Protein AF-A0A2G9TLW1-F1 (afdb_monomer_lite)

InterPro domains:
  IPR011009 Protein kinase-like domain superfamily [SSF56112] (31-68)
  IPR016137 RGS domain [PS50132] (1-28)
  IPR036305 RGS domain superfamily [SSF48097] (3-37)

Organism: Teladorsagia circumcincta (NCBI:txid45464)

Secondary structure (DSSP, 8-state):
-HHHHHHHHIIIIIHHHHHTSHHHHHHHHHHHHHHT----GGGEEEEEEEEEETTEEEEEEEETTT---

Sequence (69 aa):
RYVVEICDQLKGDIFQKFLESDKFTRFCQWKNLELNMQLTMNDFSVHRIIGRGGFGEVYGCRKADTGKM

Foldseek 3Di:
DVVVVVVVVCPPPVVVVCCVDVVVVVVVVVVVVVVPDDDDCVQKAWDDWPDDDPPDTDTDIAGNPPRHD

pLDDT: mean 97.11, std 2.78, range [77.94, 98.75]

Radius of gyration: 20.75 Å; chains: 1; bounding box: 40×30×49 Å

Structure (mmCIF, N/CA/C/O backbone):
data_AF-A0A2G9TLW1-F1
#
_entry.id   AF-A0A2G9TLW1-F1
#
loop_
_atom_site.group_PDB
_atom_site.id
_atom_site.type_symbol
_atom_site.label_atom_id
_atom_site.label_alt_id
_atom_site.label_comp_id
_atom_site.label_asym_id
_atom_site.label_entity_id
_atom_site.label_seq_id
_atom_site.pdbx_PDB_ins_code
_atom_site.Cartn_x
_atom_site.Cartn_y
_atom_site.Cartn_z
_atom_site.occupancy
_atom_site.B_iso_or_equiv
_atom_site.auth_seq_id
_atom_site.auth_comp_id
_atom_site.auth_asym_id
_atom_site.auth_atom_id
_atom_site.pdbx_PDB_model_num
ATOM 1 N N . ARG A 1 1 ? -17.170 22.318 10.864 1.00 77.94 1 ARG A N 1
ATOM 2 C CA . ARG A 1 1 ? -17.604 22.298 12.281 1.00 77.94 1 ARG A CA 1
ATOM 3 C C . ARG A 1 1 ? -17.869 20.859 12.730 1.00 77.94 1 ARG A C 1
ATOM 5 O O . ARG A 1 1 ? -17.048 20.353 13.471 1.00 77.94 1 ARG A O 1
ATOM 12 N N . TYR A 1 2 ? -18.812 20.133 12.118 1.00 93.06 2 TYR A N 1
ATOM 13 C CA . TYR A 1 2 ? -19.088 18.723 12.463 1.00 93.06 2 TYR A CA 1
ATOM 14 C C . TYR A 1 2 ? -17.958 17.709 12.226 1.00 93.06 2 TYR A C 1
ATOM 16 O O . TYR A 1 2 ? -17.759 16.828 13.048 1.00 93.06 2 TYR A O 1
ATOM 24 N N . VAL A 1 3 ? -17.189 17.819 11.137 1.00 96.38 3 VAL A N 1
ATOM 25 C CA . VAL A 1 3 ? -16.098 16.855 10.867 1.00 96.38 3 VAL A CA 1
ATOM 26 C C . VAL A 1 3 ? -15.044 16.865 11.976 1.00 96.38 3 VAL A C 1
ATOM 28 O O . VAL A 1 3 ? -14.540 15.813 12.343 1.00 96.38 3 VAL A O 1
ATOM 31 N N . VAL A 1 4 ? -14.733 18.042 12.526 1.00 96.62 4 VAL A N 1
ATOM 32 C CA . V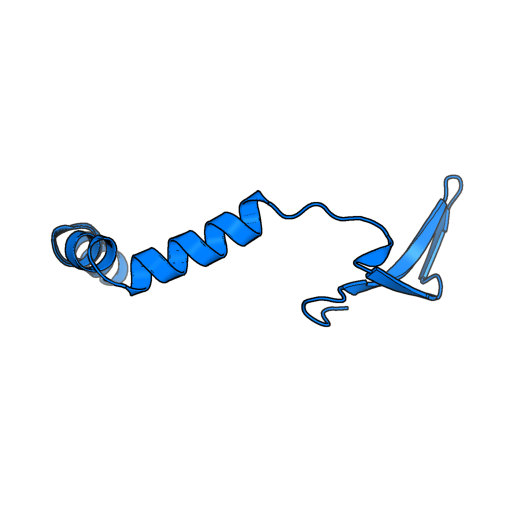AL A 1 4 ? -13.761 18.174 13.621 1.00 96.62 4 VAL A CA 1
ATOM 33 C C . VAL A 1 4 ? -14.299 17.495 14.877 1.00 96.62 4 VAL A C 1
ATOM 35 O O . VAL A 1 4 ? -13.618 16.643 15.432 1.00 96.62 4 VAL A O 1
ATOM 38 N N . GLU A 1 5 ? -15.550 17.783 15.244 1.00 96.44 5 GLU A N 1
ATOM 39 C CA . GLU A 1 5 ? -16.219 17.172 16.400 1.00 96.44 5 GLU A CA 1
ATOM 40 C C . GLU A 1 5 ? -16.275 15.638 16.291 1.00 96.44 5 GLU A C 1
ATOM 42 O O . GLU A 1 5 ? -15.948 14.935 17.245 1.00 96.44 5 GLU A O 1
ATOM 47 N N . ILE A 1 6 ? -16.613 15.106 15.111 1.00 96.69 6 ILE A N 1
ATOM 48 C CA . ILE A 1 6 ? -16.638 13.658 14.857 1.00 96.69 6 ILE A CA 1
ATOM 49 C C . ILE A 1 6 ? -15.228 13.065 14.954 1.00 96.69 6 ILE A C 1
ATOM 51 O O . ILE A 1 6 ? -15.028 12.054 15.623 1.00 96.69 6 ILE A O 1
ATOM 55 N N . CYS A 1 7 ? -14.232 13.682 14.313 1.00 97.06 7 CYS A N 1
ATOM 56 C CA . CYS A 1 7 ? -12.851 13.204 14.361 1.00 97.06 7 CYS A CA 1
ATOM 57 C C . CYS A 1 7 ? -12.291 13.201 15.785 1.00 97.06 7 CYS A C 1
ATOM 59 O O . CYS A 1 7 ? -11.555 12.284 16.142 1.00 97.06 7 CYS A O 1
ATOM 61 N N . ASP A 1 8 ? -12.633 14.197 16.600 1.00 96.56 8 ASP A N 1
ATOM 62 C CA . ASP A 1 8 ? -12.179 14.262 17.986 1.00 96.56 8 ASP A CA 1
ATOM 63 C C . ASP A 1 8 ? -12.796 13.146 18.839 1.00 96.56 8 ASP A C 1
ATOM 65 O O . ASP A 1 8 ? -12.083 12.535 19.633 1.00 96.56 8 ASP A O 1
ATOM 69 N N . GLN A 1 9 ? -14.060 12.779 18.602 1.00 95.56 9 GLN A N 1
ATOM 70 C CA . GLN A 1 9 ? -14.667 11.599 19.230 1.00 95.56 9 GLN A CA 1
ATOM 71 C C . GLN A 1 9 ? -14.031 10.283 18.759 1.00 95.56 9 GLN A C 1
ATOM 73 O O . GLN A 1 9 ? -13.814 9.374 19.562 1.00 95.56 9 GLN A O 1
ATOM 78 N N . LEU A 1 10 ? -13.700 10.171 17.468 1.00 97.69 10 LEU A N 1
ATOM 79 C CA . LEU A 1 10 ? -13.110 8.954 16.905 1.00 97.69 10 LEU A CA 1
ATOM 80 C C . LEU A 1 10 ? -11.724 8.639 17.480 1.00 97.69 10 LEU A C 1
ATOM 82 O O . LEU A 1 10 ? -11.386 7.465 17.581 1.00 97.69 10 LEU A O 1
ATOM 86 N N . LYS A 1 11 ? -10.937 9.648 17.875 1.00 96.25 11 LYS A N 1
ATOM 87 C CA . LYS A 1 11 ? -9.568 9.474 18.404 1.00 96.25 11 LYS A CA 1
ATOM 88 C C . LYS A 1 11 ? -9.496 8.807 19.781 1.00 96.25 11 LYS A C 1
ATOM 90 O O . LYS A 1 11 ? -8.423 8.340 20.147 1.00 96.25 11 LYS A O 1
ATOM 95 N N . GLY A 1 12 ? -10.587 8.814 20.547 1.00 95.25 12 GLY A N 1
ATOM 96 C CA . GLY A 1 12 ? -10.638 8.229 21.888 1.00 95.25 12 GLY A CA 1
ATOM 97 C C . GLY A 1 12 ? -10.862 6.716 21.859 1.00 95.25 12 GLY A C 1
ATOM 98 O O . GLY A 1 12 ? -10.245 5.985 21.085 1.00 95.25 12 GLY A O 1
ATOM 99 N N . ASP A 1 13 ? -11.806 6.246 22.673 1.00 96.88 13 ASP A N 1
ATOM 100 C CA . ASP A 1 13 ? -12.107 4.818 22.857 1.00 96.88 13 ASP A CA 1
ATOM 101 C C . ASP A 1 13 ? -12.416 4.071 21.553 1.00 96.88 13 ASP A C 1
ATOM 103 O O . ASP A 1 13 ? -12.168 2.871 21.446 1.00 96.88 13 ASP A O 1
ATOM 107 N N . ILE A 1 14 ? -12.958 4.760 20.544 1.00 97.81 14 ILE A N 1
ATOM 108 C CA . ILE A 1 14 ? -13.253 4.155 19.239 1.00 97.81 14 ILE A CA 1
ATOM 109 C C . ILE A 1 14 ? -11.954 3.763 18.526 1.00 97.81 14 ILE A C 1
ATOM 111 O O . ILE A 1 14 ? -11.861 2.653 18.000 1.00 97.81 14 ILE A O 1
ATOM 115 N N . PHE A 1 15 ? -10.938 4.630 18.539 1.00 98.31 15 PHE A N 1
ATOM 116 C CA . PHE A 1 15 ? -9.633 4.305 17.975 1.00 98.31 15 PHE A CA 1
ATOM 117 C C . PHE A 1 15 ? -8.941 3.204 18.778 1.00 98.31 15 PHE A C 1
ATOM 119 O O . PHE A 1 15 ? -8.400 2.281 18.177 1.00 98.31 15 PHE A O 1
ATOM 126 N N . GLN A 1 16 ? -9.037 3.226 20.111 1.00 98.25 16 GLN A N 1
ATOM 127 C CA . GLN A 1 16 ? -8.478 2.161 20.950 1.00 98.25 16 GLN A CA 1
ATOM 128 C C . GLN A 1 16 ? -9.094 0.790 20.618 1.00 98.25 16 GLN A C 1
ATOM 130 O O . GLN A 1 16 ? -8.373 -0.179 20.385 1.00 98.25 16 GLN A O 1
ATOM 135 N N . LYS A 1 17 ? -10.421 0.723 20.460 1.00 98.38 17 LYS A N 1
ATOM 136 C CA . LYS A 1 17 ? -11.113 -0.492 19.998 1.00 98.38 17 LYS A CA 1
ATOM 137 C C . LYS A 1 17 ? -10.698 -0.914 18.588 1.00 98.38 17 LYS A C 1
ATOM 139 O O . LYS A 1 17 ? -10.666 -2.105 18.294 1.00 98.38 17 LYS A O 1
ATOM 144 N N . PHE A 1 18 ? -10.383 0.034 17.701 1.00 98.50 18 PHE A N 1
ATOM 145 C CA . PHE A 1 18 ? -9.821 -0.286 16.389 1.00 98.50 18 PHE A CA 1
ATOM 146 C C . PHE A 1 18 ? -8.429 -0.917 16.516 1.00 98.50 18 PHE A C 1
ATOM 148 O O . PHE A 1 18 ? -8.202 -1.946 15.879 1.00 98.50 18 PHE A O 1
ATOM 155 N N . LEU A 1 19 ? -7.543 -0.357 17.349 1.00 98.38 19 LEU A N 1
ATOM 156 C CA . LEU A 1 19 ? -6.191 -0.879 17.592 1.00 98.38 19 LEU A CA 1
ATOM 157 C C . LEU A 1 19 ? -6.202 -2.318 18.129 1.00 98.38 19 LEU A C 1
ATOM 159 O O . LEU A 1 19 ? -5.347 -3.115 17.756 1.00 98.38 19 LEU A O 1
ATOM 163 N N . GLU A 1 20 ? -7.185 -2.660 18.959 1.00 98.38 20 GLU A N 1
ATOM 164 C CA . GLU A 1 20 ? -7.363 -4.007 19.524 1.00 98.38 20 GLU A CA 1
ATOM 165 C C . GLU A 1 20 ? -8.060 -4.989 18.564 1.00 98.38 20 GLU A C 1
ATOM 167 O O . GLU A 1 20 ? -8.142 -6.184 18.841 1.00 98.38 20 GLU A O 1
ATOM 172 N N . SER A 1 21 ? -8.570 -4.509 17.426 1.00 98.62 21 SER A N 1
ATOM 173 C CA . SER A 1 21 ? -9.306 -5.328 16.460 1.00 98.62 21 SER A CA 1
ATOM 174 C C . SER A 1 21 ? -8.413 -5.956 15.386 1.00 98.62 21 SER A C 1
ATOM 176 O O . SER A 1 21 ? -7.369 -5.422 15.002 1.00 98.62 21 SER A O 1
ATOM 178 N N . ASP A 1 22 ? -8.920 -7.009 14.740 1.00 98.69 22 ASP A N 1
ATOM 179 C CA . ASP A 1 22 ? -8.281 -7.623 13.567 1.00 98.69 22 ASP A CA 1
ATOM 180 C C . ASP A 1 22 ? -8.105 -6.661 12.381 1.00 98.69 22 ASP A C 1
ATOM 182 O O . ASP A 1 22 ? -7.304 -6.912 11.474 1.00 98.69 22 AS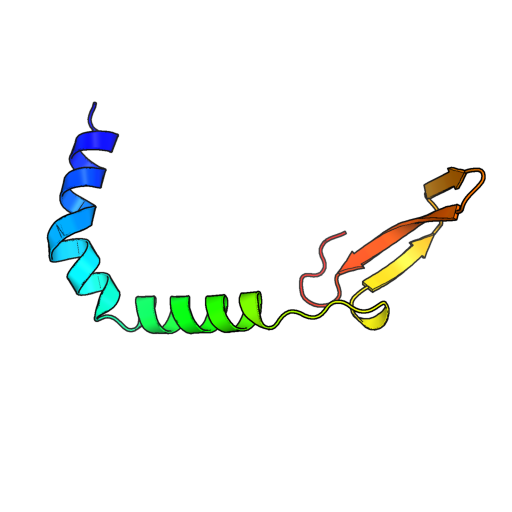P A O 1
ATOM 186 N N . LYS A 1 23 ? -8.845 -5.544 12.350 1.00 98.62 23 LYS A N 1
ATOM 187 C CA . LYS A 1 23 ? -8.674 -4.522 11.311 1.00 98.62 23 LYS A CA 1
ATOM 188 C C . LYS A 1 23 ? -7.337 -3.808 11.457 1.00 98.62 23 LYS A C 1
ATOM 190 O O . LYS A 1 23 ? -6.706 -3.532 10.436 1.00 98.62 23 LYS A O 1
ATOM 195 N N . PHE A 1 24 ? -6.875 -3.572 12.684 1.00 98.69 24 PHE A N 1
ATOM 196 C CA . PHE A 1 24 ? -5.544 -3.024 12.904 1.00 98.69 24 PHE A CA 1
ATOM 197 C C . PHE A 1 24 ? -4.452 -4.054 12.604 1.00 98.69 24 PHE A C 1
ATOM 199 O O . PHE A 1 24 ? -3.478 -3.722 11.932 1.00 98.69 24 PHE A O 1
ATOM 206 N N . THR A 1 25 ? -4.664 -5.333 12.931 1.00 98.69 25 THR A N 1
ATOM 207 C CA . THR A 1 25 ? -3.775 -6.412 12.463 1.00 98.69 25 THR A CA 1
ATOM 208 C C . THR A 1 25 ? -3.650 -6.412 10.935 1.00 98.69 25 THR A C 1
ATOM 210 O O . THR A 1 25 ? -2.542 -6.471 10.396 1.00 98.69 25 THR A O 1
ATOM 213 N N . ARG A 1 26 ? -4.766 -6.268 10.205 1.00 98.75 26 ARG A N 1
ATOM 214 C CA . ARG A 1 26 ? -4.749 -6.143 8.737 1.00 98.75 26 ARG A CA 1
ATOM 215 C C . ARG A 1 26 ? -4.029 -4.878 8.262 1.00 98.75 26 ARG A C 1
ATOM 217 O O . ARG A 1 26 ? -3.322 -4.939 7.259 1.00 98.75 26 ARG A O 1
ATOM 224 N N . PHE A 1 27 ? -4.181 -3.752 8.955 1.00 98.75 27 PHE A N 1
ATOM 225 C CA . PHE A 1 27 ? -3.418 -2.536 8.662 1.00 98.75 27 PHE A CA 1
ATOM 226 C C . PHE A 1 27 ? -1.907 -2.779 8.790 1.00 98.75 27 PHE A C 1
ATOM 228 O O . PHE A 1 27 ? -1.164 -2.459 7.863 1.00 98.75 27 PHE A O 1
ATOM 235 N N . CYS A 1 28 ? -1.457 -3.421 9.871 1.00 98.62 28 CYS A N 1
ATOM 236 C CA . CYS A 1 28 ? -0.047 -3.752 10.084 1.00 98.62 28 CYS A CA 1
ATOM 237 C C . CYS A 1 28 ? 0.512 -4.676 8.993 1.00 98.62 28 CYS A C 1
ATOM 239 O O . CYS A 1 28 ? 1.635 -4.472 8.542 1.00 98.62 28 CYS A O 1
ATOM 241 N N . GLN A 1 29 ? -0.272 -5.646 8.510 1.00 98.69 29 GLN A N 1
ATOM 242 C CA . GLN A 1 29 ? 0.124 -6.507 7.386 1.00 98.69 29 GLN A CA 1
ATOM 243 C C . GLN A 1 29 ? 0.420 -5.693 6.117 1.00 98.69 29 GLN A C 1
ATOM 245 O O . GLN A 1 29 ? 1.465 -5.876 5.493 1.00 98.69 29 GLN A O 1
ATOM 250 N N . TRP A 1 30 ? -0.466 -4.758 5.760 1.00 98.56 30 TRP A N 1
ATOM 251 C CA . TRP A 1 30 ? -0.259 -3.874 4.610 1.00 98.56 30 TRP A CA 1
ATOM 252 C C . TRP A 1 30 ? 0.904 -2.907 4.816 1.00 98.56 30 TRP A C 1
ATOM 254 O O . TRP A 1 30 ? 1.689 -2.701 3.893 1.00 98.56 30 TRP A O 1
ATOM 264 N N . LYS A 1 31 ? 1.064 -2.360 6.026 1.00 98.62 31 LYS A N 1
ATOM 265 C CA . LYS A 1 31 ? 2.219 -1.520 6.364 1.00 98.62 31 LYS A CA 1
ATOM 266 C C . LYS A 1 31 ? 3.536 -2.274 6.272 1.00 98.62 31 LYS A C 1
ATOM 268 O O . LYS A 1 31 ? 4.514 -1.720 5.786 1.00 98.62 31 LYS A O 1
ATOM 273 N N . ASN A 1 32 ? 3.565 -3.539 6.676 1.00 98.56 32 ASN A N 1
ATOM 274 C CA . ASN A 1 32 ? 4.754 -4.363 6.524 1.00 98.56 32 ASN A CA 1
ATOM 275 C C . ASN A 1 32 ? 5.080 -4.618 5.046 1.00 98.56 32 ASN A C 1
ATOM 277 O O . ASN A 1 32 ? 6.244 -4.528 4.667 1.00 98.56 32 ASN A O 1
ATOM 281 N N . LEU A 1 33 ? 4.076 -4.895 4.205 1.00 97.81 33 LEU A N 1
ATOM 282 C CA . LEU A 1 33 ? 4.289 -4.994 2.759 1.00 97.81 33 LEU A CA 1
ATOM 283 C C . LEU A 1 33 ? 4.869 -3.685 2.205 1.00 97.81 33 LEU A C 1
ATOM 285 O O . LEU A 1 33 ? 5.869 -3.732 1.502 1.00 97.81 33 LEU A O 1
ATOM 289 N N . GLU A 1 34 ? 4.291 -2.538 2.575 1.00 97.94 34 GLU A N 1
ATOM 290 C CA . GLU A 1 34 ? 4.748 -1.206 2.155 1.00 97.94 34 GLU A CA 1
ATOM 291 C C . GLU A 1 34 ? 6.215 -0.946 2.535 1.00 97.94 34 GLU A C 1
ATOM 293 O O . GLU A 1 34 ? 7.006 -0.540 1.687 1.00 97.94 34 GLU A O 1
ATOM 298 N N . LEU A 1 35 ? 6.596 -1.221 3.787 1.00 98.31 35 LEU A N 1
ATOM 299 C CA . LEU A 1 35 ? 7.954 -0.985 4.293 1.00 98.31 35 LEU A CA 1
ATOM 300 C C . LEU A 1 35 ? 9.011 -1.912 3.678 1.00 98.31 35 LEU A C 1
ATOM 302 O O . LEU A 1 35 ? 10.186 -1.556 3.656 1.00 98.31 35 LEU A O 1
ATOM 306 N N . ASN A 1 36 ? 8.610 -3.085 3.183 1.00 97.62 36 ASN A N 1
ATOM 307 C CA . ASN A 1 36 ? 9.518 -4.062 2.578 1.00 97.62 36 ASN A CA 1
ATOM 308 C C . ASN A 1 36 ? 9.535 -4.012 1.041 1.00 97.62 36 ASN A C 1
ATOM 310 O O . ASN A 1 36 ? 10.170 -4.862 0.417 1.00 97.62 36 ASN A O 1
ATOM 314 N N . MET A 1 37 ? 8.859 -3.049 0.403 1.00 96.69 37 MET A N 1
ATOM 315 C CA . MET A 1 37 ? 8.901 -2.925 -1.056 1.00 96.69 37 MET A CA 1
ATOM 316 C C . MET A 1 37 ? 10.302 -2.521 -1.531 1.00 96.69 37 MET A C 1
ATOM 318 O O . MET A 1 37 ? 10.780 -1.425 -1.242 1.00 96.69 37 MET A O 1
ATOM 322 N N . GLN A 1 38 ? 10.929 -3.383 -2.328 1.00 97.19 38 GLN A N 1
ATOM 323 C CA . GLN A 1 38 ? 12.181 -3.105 -3.028 1.00 97.19 38 GLN A CA 1
ATOM 324 C C . GLN A 1 38 ? 11.934 -3.215 -4.529 1.00 97.19 38 GLN A C 1
ATOM 326 O O . GLN A 1 38 ? 11.721 -4.309 -5.041 1.00 97.19 38 GLN A O 1
ATOM 331 N N . LEU A 1 39 ? 11.919 -2.073 -5.222 1.00 96.94 39 LEU A N 1
ATOM 332 C CA . LEU A 1 39 ? 11.620 -2.027 -6.651 1.00 96.94 39 LEU A CA 1
ATOM 333 C C . LEU A 1 39 ? 12.858 -2.326 -7.495 1.00 96.94 39 LEU A C 1
ATOM 335 O O . LEU A 1 39 ? 13.937 -1.771 -7.286 1.00 96.94 39 LEU A O 1
ATOM 339 N N . THR A 1 40 ? 12.653 -3.150 -8.509 1.00 97.75 40 THR A N 1
ATOM 340 C CA . THR A 1 40 ? 13.608 -3.529 -9.545 1.00 97.75 40 THR A CA 1
ATOM 341 C C . THR A 1 40 ? 12.951 -3.388 -10.918 1.00 97.75 40 THR A C 1
ATOM 343 O O . THR A 1 40 ? 11.740 -3.201 -11.028 1.00 97.75 40 THR A O 1
ATOM 346 N N . MET A 1 41 ? 13.722 -3.521 -11.999 1.00 97.12 41 MET A N 1
ATOM 347 C CA . MET A 1 41 ? 13.150 -3.488 -13.354 1.00 97.12 41 MET A CA 1
ATOM 348 C C . MET A 1 41 ? 12.153 -4.626 -13.617 1.00 97.12 41 MET A C 1
ATOM 350 O O . MET A 1 41 ? 11.268 -4.463 -14.448 1.00 97.12 41 MET A O 1
ATOM 354 N N . ASN A 1 42 ? 12.248 -5.746 -12.892 1.00 96.94 42 ASN A N 1
ATOM 355 C CA . ASN A 1 42 ? 11.327 -6.876 -13.048 1.00 96.94 42 ASN A CA 1
ATOM 356 C C . ASN A 1 42 ? 9.917 -6.571 -12.519 1.00 96.94 42 ASN A C 1
ATOM 358 O O . ASN A 1 42 ? 8.957 -7.214 -12.938 1.00 96.94 42 ASN A O 1
ATOM 362 N N . ASP A 1 43 ? 9.776 -5.573 -11.644 1.00 97.62 43 ASP A N 1
ATOM 363 C CA . ASP A 1 43 ? 8.477 -5.138 -11.118 1.00 97.62 43 ASP A CA 1
ATOM 364 C C . ASP A 1 43 ? 7.677 -4.310 -12.137 1.00 97.62 43 ASP A C 1
ATOM 366 O O . ASP A 1 43 ? 6.503 -3.990 -11.912 1.00 97.62 43 ASP A O 1
ATOM 370 N N . PHE A 1 44 ? 8.294 -3.976 -13.274 1.00 98.19 44 PHE A N 1
ATOM 371 C CA . PHE A 1 44 ? 7.708 -3.169 -14.333 1.00 98.19 44 PHE A CA 1
ATOM 372 C C . PHE A 1 44 ? 7.690 -3.923 -15.661 1.00 98.19 44 PHE A C 1
ATOM 374 O O . PHE A 1 44 ? 8.716 -4.315 -16.211 1.00 98.19 44 PHE A O 1
ATOM 381 N N . SER A 1 45 ? 6.503 -4.039 -16.252 1.00 97.88 45 SER A N 1
ATOM 382 C CA . SER A 1 45 ? 6.372 -4.379 -17.665 1.00 97.88 45 SER A CA 1
ATOM 383 C C . SER A 1 45 ? 6.624 -3.118 -18.488 1.00 97.88 45 SER A C 1
ATOM 385 O O . SER A 1 45 ? 5.776 -2.227 -18.563 1.00 97.88 45 SER A O 1
ATOM 387 N N . VAL A 1 46 ? 7.827 -3.006 -19.046 1.00 96.94 46 VAL A N 1
ATOM 388 C CA . VAL A 1 46 ? 8.253 -1.846 -19.837 1.00 96.94 46 VAL A CA 1
ATOM 389 C C . VAL A 1 46 ? 7.713 -1.962 -21.267 1.00 96.94 46 VAL A C 1
ATOM 391 O O . VAL A 1 46 ? 7.845 -2.999 -21.913 1.00 96.94 46 VAL A O 1
ATOM 394 N N . HIS A 1 47 ? 7.088 -0.893 -21.763 1.00 95.44 47 HIS A N 1
ATOM 395 C CA . HIS A 1 47 ? 6.534 -0.795 -23.114 1.00 95.44 47 HIS A CA 1
ATOM 396 C C . HIS A 1 47 ? 7.397 0.126 -23.992 1.00 95.44 47 HIS A C 1
ATOM 398 O O . HIS A 1 47 ? 8.623 0.072 -23.960 1.00 95.44 47 HIS A O 1
ATOM 404 N N . ARG A 1 48 ? 6.765 0.951 -24.833 1.00 96.31 48 ARG A N 1
ATOM 405 C CA . ARG A 1 48 ? 7.456 1.846 -25.763 1.00 96.31 48 ARG A CA 1
ATOM 406 C C . ARG A 1 48 ? 7.984 3.103 -25.075 1.00 96.31 48 ARG A C 1
ATOM 408 O O . ARG A 1 48 ? 7.438 3.564 -24.071 1.00 96.31 48 ARG A O 1
ATOM 415 N N . ILE A 1 49 ? 8.986 3.700 -25.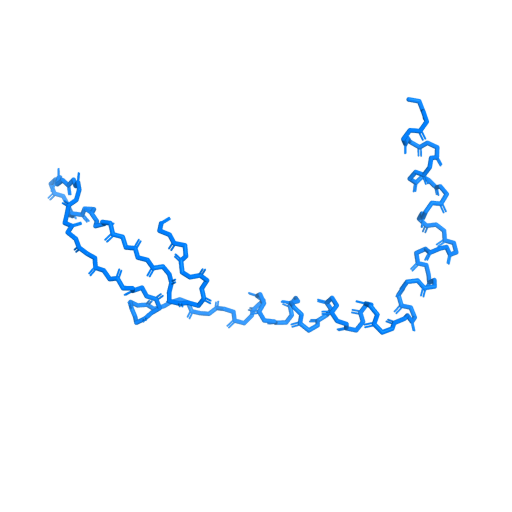707 1.00 97.94 49 ILE A N 1
ATOM 416 C CA . ILE A 1 49 ? 9.500 5.026 -25.369 1.00 97.94 49 ILE A CA 1
ATOM 417 C C . ILE A 1 49 ? 8.423 6.077 -25.655 1.00 97.94 49 ILE A C 1
ATOM 419 O O . ILE A 1 49 ? 7.760 6.040 -26.694 1.00 97.94 49 ILE A O 1
ATOM 423 N N . ILE A 1 50 ? 8.267 7.016 -24.730 1.00 97.88 50 ILE A N 1
ATOM 424 C CA . ILE A 1 50 ? 7.357 8.164 -24.825 1.00 97.88 50 ILE A CA 1
ATOM 425 C C . ILE A 1 50 ? 8.098 9.508 -24.821 1.00 97.88 50 ILE A C 1
ATOM 427 O O . ILE A 1 50 ? 7.485 10.540 -25.069 1.00 97.88 50 ILE A O 1
ATOM 431 N N . GLY A 1 51 ? 9.411 9.510 -24.578 1.00 98.31 51 GLY A N 1
ATOM 432 C CA . GLY A 1 51 ? 10.242 10.710 -24.637 1.00 98.31 51 GLY A CA 1
ATOM 433 C C . GLY A 1 51 ? 11.732 10.382 -24.694 1.00 98.31 51 GLY A C 1
ATOM 434 O O . GLY A 1 51 ? 12.160 9.340 -24.201 1.00 98.31 51 GLY A O 1
ATOM 435 N N . ARG A 1 52 ? 12.524 11.271 -25.301 1.00 98.44 52 ARG A N 1
ATOM 436 C CA . ARG A 1 52 ? 13.983 11.138 -25.446 1.00 98.44 52 ARG A CA 1
ATOM 437 C C . ARG A 1 52 ? 14.678 12.453 -25.103 1.00 98.44 52 ARG A C 1
ATOM 439 O O . ARG A 1 52 ? 14.174 13.515 -25.456 1.00 98.44 52 ARG A O 1
ATOM 446 N N . GLY A 1 53 ? 15.837 12.374 -24.455 1.00 97.62 53 GLY A N 1
ATOM 447 C CA . GLY A 1 53 ? 16.690 13.517 -24.129 1.00 97.62 53 GLY A CA 1
ATOM 448 C C . GLY A 1 53 ? 18.177 13.155 -24.163 1.00 97.62 53 GLY A C 1
ATOM 449 O O . GLY A 1 53 ? 18.539 12.017 -24.446 1.00 97.62 53 GLY A O 1
ATOM 450 N N . GLY A 1 54 ? 19.049 14.120 -23.857 1.00 98.12 54 GLY A N 1
ATOM 451 C CA . GLY A 1 54 ? 20.508 13.941 -23.959 1.00 98.12 54 GLY A CA 1
ATOM 452 C C . GLY A 1 54 ? 21.113 12.894 -23.012 1.00 98.12 54 GLY A C 1
ATOM 453 O O . GLY A 1 54 ? 22.197 12.395 -23.286 1.00 98.12 54 GLY A O 1
ATOM 454 N N . PHE A 1 55 ? 20.414 12.538 -21.928 1.00 97.12 55 PHE A N 1
ATOM 455 C CA . PHE A 1 55 ? 20.902 11.613 -20.894 1.00 97.12 55 PHE A CA 1
ATOM 456 C C . PHE A 1 55 ? 20.022 10.371 -20.703 1.00 97.12 55 PHE A C 1
ATOM 458 O O . PHE A 1 55 ? 20.222 9.624 -19.749 1.00 97.12 55 PHE A O 1
ATOM 465 N N . GLY A 1 56 ? 19.038 10.138 -21.578 1.00 97.38 56 GLY A N 1
ATOM 466 C CA . GLY A 1 56 ? 18.201 8.948 -21.476 1.00 97.38 56 GLY A CA 1
ATOM 467 C C . GLY A 1 56 ? 16.851 9.046 -22.170 1.00 97.38 56 GLY A C 1
ATOM 468 O O . GLY A 1 56 ? 16.526 10.013 -22.865 1.00 97.38 56 GLY A O 1
ATOM 469 N N . GLU A 1 57 ? 16.059 8.005 -21.954 1.00 98.12 57 GLU A N 1
ATOM 470 C CA . GLU A 1 57 ? 14.748 7.806 -22.557 1.00 98.12 57 GLU A CA 1
ATOM 471 C C . GLU A 1 57 ? 13.710 7.538 -21.466 1.00 98.12 57 GLU A C 1
ATOM 473 O O . GLU A 1 57 ? 14.005 6.934 -20.436 1.00 98.12 57 GLU A O 1
ATOM 478 N N . VAL A 1 58 ? 12.480 7.984 -21.702 1.00 97.88 58 VAL A N 1
ATOM 479 C CA . VAL A 1 58 ? 11.342 7.738 -20.816 1.00 97.88 58 VAL A CA 1
ATOM 480 C C . VAL A 1 58 ? 10.468 6.675 -21.457 1.00 97.88 58 VAL A C 1
ATOM 482 O O . VAL A 1 58 ? 10.054 6.831 -22.606 1.00 97.88 58 VAL A O 1
ATOM 485 N N . TYR A 1 59 ? 10.156 5.620 -20.712 1.00 98.19 59 TYR A N 1
ATOM 486 C CA . TYR A 1 59 ? 9.325 4.511 -21.169 1.00 98.19 59 TYR A CA 1
ATOM 487 C C . TYR A 1 59 ? 7.951 4.564 -20.504 1.00 98.19 59 TYR A C 1
ATOM 489 O O . TYR A 1 59 ? 7.844 4.811 -19.305 1.00 98.19 59 TYR A O 1
ATOM 497 N N . GLY A 1 60 ? 6.897 4.284 -21.271 1.00 97.88 60 GLY A N 1
ATOM 498 C CA . GLY A 1 60 ? 5.633 3.865 -20.670 1.00 97.88 60 GLY A CA 1
ATOM 499 C C . GLY A 1 60 ? 5.818 2.476 -20.061 1.00 97.88 60 GLY A C 1
ATOM 500 O O . GLY A 1 60 ? 6.443 1.617 -20.681 1.00 97.88 60 GLY A O 1
ATOM 501 N N . CYS A 1 61 ? 5.296 2.234 -18.865 1.00 97.94 61 CYS A N 1
ATOM 502 C CA . CYS A 1 61 ? 5.394 0.931 -18.213 1.00 97.94 61 CYS A CA 1
ATOM 503 C C . CYS A 1 61 ? 4.105 0.603 -17.461 1.00 97.94 61 CYS A C 1
ATOM 505 O O . CYS A 1 61 ? 3.238 1.454 -17.307 1.00 97.94 61 CYS A O 1
ATOM 507 N N . ARG A 1 62 ? 3.962 -0.645 -17.027 1.00 98.25 62 ARG A N 1
ATOM 508 C CA . ARG A 1 62 ? 2.897 -1.088 -16.128 1.00 98.25 62 ARG A CA 1
ATOM 509 C C . ARG A 1 62 ? 3.524 -1.756 -14.915 1.00 98.25 62 ARG A C 1
ATOM 511 O O . ARG A 1 62 ? 4.344 -2.655 -15.084 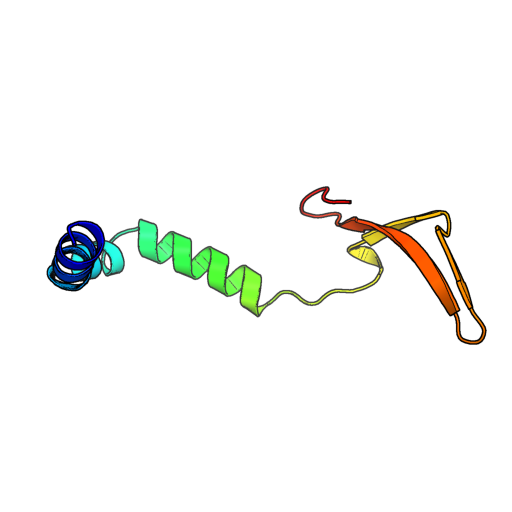1.00 98.25 62 ARG A O 1
ATOM 518 N N . LYS A 1 63 ? 3.117 -1.375 -13.706 1.00 97.94 63 LYS A N 1
ATOM 519 C CA . LYS A 1 63 ? 3.558 -2.045 -12.477 1.00 97.94 63 LYS A CA 1
ATOM 520 C C . LYS A 1 63 ? 2.895 -3.422 -12.374 1.00 97.94 63 LYS A C 1
ATOM 522 O O . LYS A 1 63 ? 1.671 -3.519 -12.467 1.00 97.94 63 LYS A O 1
ATOM 527 N N . ALA A 1 64 ? 3.687 -4.481 -12.220 1.00 97.31 64 ALA A N 1
ATOM 528 C CA . ALA A 1 64 ? 3.215 -5.861 -12.341 1.00 97.31 64 ALA A CA 1
ATOM 529 C C . ALA A 1 64 ? 2.195 -6.257 -11.2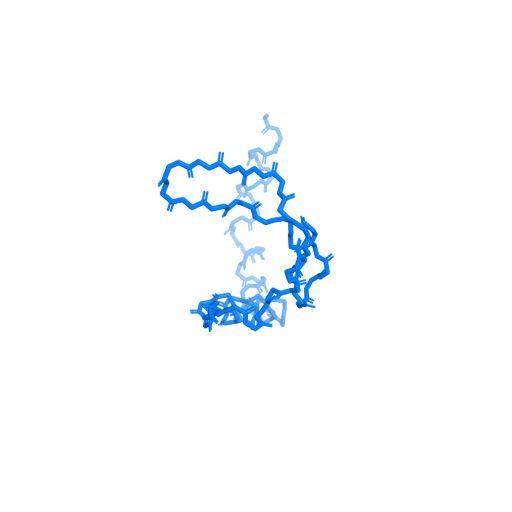56 1.00 97.31 64 ALA A C 1
ATOM 531 O O . ALA A 1 64 ? 1.226 -6.951 -11.549 1.00 97.31 64 ALA A O 1
ATOM 532 N N . ASP A 1 65 ? 2.380 -5.781 -10.023 1.00 96.12 65 ASP A N 1
ATOM 533 C CA . ASP A 1 65 ? 1.568 -6.161 -8.858 1.00 96.12 65 ASP A CA 1
ATOM 534 C C . ASP A 1 65 ? 0.146 -5.570 -8.851 1.00 96.12 65 ASP A C 1
ATOM 536 O O . ASP A 1 65 ? -0.801 -6.193 -8.379 1.00 96.12 65 AS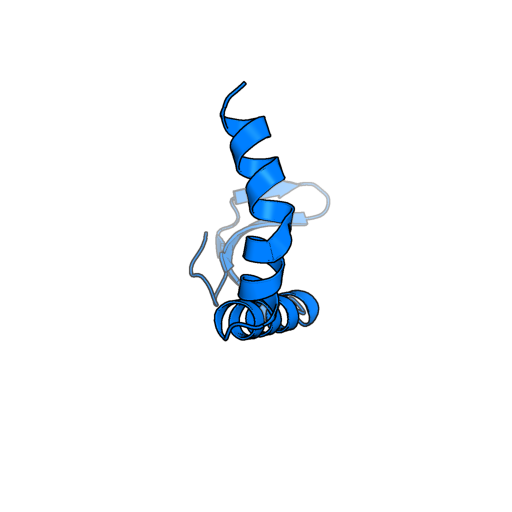P A O 1
ATOM 540 N N . THR A 1 66 ? -0.007 -4.356 -9.373 1.00 96.88 66 THR A N 1
ATOM 541 C CA . THR A 1 66 ? -1.243 -3.558 -9.316 1.00 96.88 66 THR A CA 1
ATOM 542 C C . THR A 1 66 ? -1.866 -3.360 -10.689 1.00 96.88 66 THR A C 1
ATOM 544 O O . THR A 1 66 ? -3.004 -2.909 -10.797 1.00 96.88 66 THR A O 1
ATOM 547 N N . GLY A 1 67 ? -1.118 -3.644 -11.757 1.00 95.44 67 GLY A N 1
ATOM 548 C CA . GLY A 1 67 ? -1.542 -3.417 -13.131 1.00 95.44 67 GLY A CA 1
ATOM 549 C C . GLY A 1 67 ? -1.675 -1.939 -13.507 1.00 95.44 67 GLY A C 1
ATOM 550 O O . GLY A 1 67 ? -2.153 -1.650 -14.606 1.00 95.44 67 GLY A O 1
ATOM 551 N N . LYS A 1 68 ? -1.263 -1.007 -12.638 1.00 96.75 68 LYS A N 1
ATOM 552 C CA . LYS A 1 68 ? -1.302 0.432 -12.912 1.00 96.75 68 LYS A CA 1
ATOM 553 C C . LYS A 1 68 ? -0.280 0.790 -13.993 1.00 96.75 68 LYS A C 1
ATOM 555 O O . LYS A 1 68 ? 0.849 0.306 -13.946 1.00 96.75 68 LYS A O 1
ATOM 560 N N . MET A 1 69 ? -0.710 1.603 -14.957 1.00 88.25 69 MET A N 1
ATOM 561 C CA . MET A 1 69 ? 0.125 2.168 -16.024 1.00 88.25 69 MET A CA 1
ATOM 562 C C . MET A 1 69 ? 0.725 3.508 -15.594 1.00 88.25 69 MET A C 1
ATOM 564 O O . MET A 1 69 ? 0.061 4.200 -14.785 1.00 88.25 69 MET A O 1
#